Protein AF-A0AAN1JLM3-F1 (afdb_monomer_lite)

Sequence (174 aa):
MLTPEQVAATRKANLDILFGLGNQVVESVEKLAELNMQVTRSTLADSFDLAQKALSVKEPRDWLALKDSLAAPTAEKVQSYNRQLFDIMLSTQTEFAKVAQTQCEAYVRQMQSVVEDVAKNVPAGSEAAVAALDSAIKAAQTLVETVQRTGQLSSTGRRLTPPLDRLTASRCAG

Structure (mmCIF, N/CA/C/O backbone):
data_AF-A0AAN1JLM3-F1
#
_entry.id   AF-A0AAN1JLM3-F1
#
loop_
_atom_site.group_PDB
_atom_site.id
_atom_site.type_symbol
_atom_site.label_atom_id
_atom_site.label_alt_id
_atom_site.label_comp_id
_atom_site.label_asym_id
_atom_site.label_entity_id
_atom_site.label_seq_id
_atom_site.pdbx_PDB_ins_code
_atom_site.Cartn_x
_atom_site.Cartn_y
_atom_site.Cartn_z
_atom_site.occupancy
_atom_site.B_iso_or_equiv
_atom_site.auth_seq_id
_atom_site.auth_comp_id
_atom_site.auth_asym_id
_atom_site.auth_atom_id
_atom_site.pdbx_PDB_model_num
ATOM 1 N N . MET A 1 1 ? 26.233 2.849 -30.329 1.00 51.59 1 MET A N 1
ATOM 2 C CA . MET A 1 1 ? 26.315 4.109 -29.552 1.00 51.59 1 MET A CA 1
ATOM 3 C C . MET A 1 1 ? 24.901 4.519 -29.178 1.00 51.59 1 MET A C 1
ATOM 5 O O . MET A 1 1 ? 24.033 4.377 -30.027 1.00 51.59 1 MET A O 1
ATOM 9 N N . LEU A 1 2 ? 24.663 4.976 -27.942 1.00 65.75 2 LEU A N 1
ATOM 10 C CA . LEU A 1 2 ? 23.346 5.489 -27.543 1.00 65.75 2 LEU A CA 1
ATOM 11 C C . LEU A 1 2 ? 23.050 6.774 -28.321 1.00 65.75 2 LEU A C 1
ATOM 13 O O . LEU A 1 2 ? 23.872 7.692 -28.317 1.00 65.75 2 LEU A O 1
ATOM 17 N N . THR A 1 3 ? 21.905 6.838 -28.995 1.00 80.75 3 THR A N 1
ATOM 18 C CA . THR A 1 3 ? 21.513 8.050 -29.724 1.00 80.75 3 THR A CA 1
ATOM 19 C C . THR A 1 3 ? 21.072 9.142 -28.738 1.00 80.75 3 THR A C 1
ATOM 21 O O . THR A 1 3 ? 20.605 8.832 -27.636 1.00 80.75 3 THR A O 1
ATOM 24 N N . PRO A 1 4 ? 21.176 10.434 -29.099 1.00 80.69 4 PRO A N 1
ATOM 25 C CA . PRO A 1 4 ? 20.631 11.524 -28.285 1.00 80.69 4 PRO A CA 1
ATOM 26 C C . PRO A 1 4 ? 19.148 11.323 -27.922 1.00 80.69 4 PRO A C 1
ATOM 28 O O . PRO A 1 4 ? 18.733 11.641 -26.808 1.00 80.69 4 PRO A O 1
ATOM 31 N N . GLU A 1 5 ? 18.370 10.723 -28.828 1.00 79.50 5 GLU A N 1
ATOM 32 C CA . GLU A 1 5 ? 16.966 10.356 -28.608 1.00 79.50 5 GLU A CA 1
ATOM 33 C C . GLU A 1 5 ? 16.800 9.288 -27.519 1.00 79.50 5 GLU A C 1
ATOM 35 O O . GLU A 1 5 ? 15.944 9.436 -26.649 1.00 79.50 5 GLU A O 1
ATOM 40 N N . GLN A 1 6 ? 17.654 8.257 -27.491 1.00 75.31 6 GLN A N 1
ATOM 41 C CA . GLN A 1 6 ? 17.643 7.245 -26.427 1.00 75.31 6 GLN A CA 1
ATOM 42 C C . GLN A 1 6 ? 17.987 7.852 -25.060 1.00 75.31 6 GLN A C 1
ATOM 44 O O . GLN A 1 6 ? 17.363 7.507 -24.059 1.00 75.31 6 GLN A O 1
ATOM 49 N N . VAL A 1 7 ? 18.928 8.801 -24.998 1.00 80.38 7 VAL A N 1
ATOM 50 C CA . VAL A 1 7 ? 19.266 9.503 -23.745 1.00 80.38 7 VAL A CA 1
ATOM 51 C C . VAL A 1 7 ? 18.090 10.350 -23.249 1.00 80.38 7 VAL A C 1
ATOM 53 O O . VAL A 1 7 ? 17.789 10.345 -22.052 1.00 80.38 7 VAL A O 1
ATOM 56 N N . ALA A 1 8 ? 17.409 11.064 -24.147 1.00 84.44 8 ALA A N 1
ATOM 57 C CA . ALA A 1 8 ? 16.227 11.850 -23.803 1.00 84.44 8 ALA A CA 1
ATOM 58 C C . ALA A 1 8 ? 15.061 10.959 -23.335 1.00 84.44 8 ALA A C 1
ATOM 60 O O . ALA A 1 8 ? 14.432 11.259 -22.317 1.00 84.44 8 ALA A O 1
ATOM 61 N N . ALA A 1 9 ? 14.824 9.834 -24.017 1.00 80.69 9 ALA A N 1
ATOM 62 C CA . ALA A 1 9 ? 13.802 8.856 -23.652 1.00 80.69 9 ALA A CA 1
ATOM 63 C C . ALA A 1 9 ? 14.053 8.246 -22.263 1.00 80.69 9 ALA A C 1
ATOM 65 O O . ALA A 1 9 ? 13.138 8.204 -21.444 1.00 80.69 9 ALA A O 1
ATOM 66 N N . THR A 1 10 ? 15.296 7.867 -21.945 1.00 81.00 10 THR A N 1
ATOM 67 C CA . THR A 1 10 ? 15.663 7.344 -20.617 1.00 81.00 10 THR A CA 1
ATOM 68 C C . THR A 1 10 ? 15.446 8.374 -19.512 1.00 81.00 10 THR A C 1
ATOM 70 O O . THR A 1 10 ? 14.925 8.047 -18.447 1.00 81.00 10 THR A O 1
ATOM 73 N N . ARG A 1 11 ? 15.807 9.644 -19.747 1.00 83.69 11 ARG A N 1
ATOM 74 C CA . ARG A 1 11 ? 15.571 10.717 -18.766 1.00 83.69 11 ARG A CA 1
ATOM 75 C C . ARG A 1 11 ? 14.083 10.920 -18.501 1.00 83.69 11 ARG A C 1
ATOM 77 O O . ARG A 1 11 ? 13.698 11.056 -17.344 1.00 83.69 11 ARG A O 1
ATOM 84 N N . LYS A 1 12 ? 13.261 10.908 -19.554 1.00 87.81 12 LYS A N 1
ATOM 85 C CA . LYS A 1 12 ? 11.805 10.998 -19.426 1.00 87.81 12 LYS A CA 1
ATOM 86 C C . LYS A 1 12 ? 11.236 9.810 -18.648 1.00 87.81 12 LYS A C 1
ATOM 88 O O . LYS A 1 12 ? 10.531 10.030 -17.673 1.00 87.81 12 LYS A O 1
ATOM 93 N N . ALA A 1 13 ? 11.610 8.584 -19.011 1.00 84.69 13 ALA A N 1
ATOM 94 C CA . ALA A 1 13 ? 11.162 7.378 -18.317 1.00 84.69 13 ALA A CA 1
ATOM 95 C C . ALA A 1 13 ? 11.512 7.407 -16.819 1.00 84.69 13 ALA A C 1
ATOM 97 O O . ALA A 1 13 ? 10.682 7.071 -15.980 1.00 84.69 13 ALA A O 1
ATOM 98 N N . ASN A 1 14 ? 12.708 7.885 -16.463 1.00 84.25 14 ASN A N 1
ATOM 99 C CA . ASN A 1 14 ? 13.102 8.036 -15.062 1.00 84.25 14 ASN A CA 1
ATOM 100 C C . ASN A 1 14 ? 12.247 9.072 -14.314 1.00 84.25 14 ASN A C 1
ATOM 102 O O . ASN A 1 14 ? 11.924 8.854 -13.150 1.00 84.25 14 ASN A O 1
ATOM 106 N N . LEU A 1 15 ? 11.862 10.180 -14.959 1.00 90.38 15 LEU A N 1
ATOM 107 C CA . LEU A 1 15 ? 10.950 11.162 -14.362 1.00 90.38 15 LEU A CA 1
ATOM 108 C C . LEU A 1 15 ? 9.545 10.585 -14.178 1.00 90.38 15 LEU A C 1
ATOM 110 O O . LEU A 1 15 ? 8.978 10.727 -13.099 1.00 90.38 15 LEU A O 1
ATOM 114 N N . ASP A 1 16 ? 9.016 9.892 -15.186 1.00 88.50 16 ASP A N 1
ATOM 115 C CA . ASP A 1 16 ? 7.700 9.249 -15.114 1.00 88.50 16 ASP A CA 1
ATOM 116 C C . ASP A 1 16 ? 7.657 8.207 -13.980 1.00 88.50 16 ASP A C 1
ATOM 118 O O . ASP A 1 16 ? 6.683 8.140 -13.229 1.00 88.50 16 ASP A O 1
ATOM 122 N N . ILE A 1 17 ? 8.748 7.459 -13.778 1.00 89.50 17 ILE A N 1
ATOM 123 C CA . ILE A 1 17 ? 8.910 6.535 -12.646 1.00 89.50 17 ILE A CA 1
ATOM 124 C C . ILE A 1 17 ? 8.910 7.275 -11.309 1.00 89.50 17 ILE A C 1
ATOM 126 O O . ILE A 1 17 ? 8.211 6.861 -10.386 1.00 89.50 17 ILE A O 1
ATOM 130 N N . LEU A 1 18 ? 9.679 8.361 -11.186 1.00 89.44 18 LEU A N 1
ATOM 131 C CA . LEU A 1 18 ? 9.733 9.146 -9.951 1.00 89.44 18 LEU A CA 1
ATOM 132 C C . LEU A 1 18 ? 8.360 9.722 -9.593 1.00 89.44 18 LEU A C 1
ATOM 134 O O . LEU A 1 18 ? 7.953 9.638 -8.436 1.00 89.44 18 LEU A O 1
ATOM 138 N N . PHE A 1 19 ? 7.628 10.255 -10.574 1.00 90.88 19 PHE A N 1
ATOM 139 C CA . PHE A 1 19 ? 6.270 10.750 -10.360 1.00 90.88 19 PHE A CA 1
ATOM 140 C C . PHE A 1 19 ? 5.295 9.627 -10.007 1.00 90.88 19 PHE A C 1
ATOM 142 O O . PHE A 1 19 ? 4.515 9.780 -9.070 1.00 90.88 19 PHE A O 1
ATOM 149 N N . GLY A 1 20 ? 5.363 8.485 -10.696 1.00 89.81 20 GLY A N 1
ATOM 150 C CA . GLY A 1 20 ? 4.527 7.323 -10.396 1.00 89.81 20 GLY A CA 1
ATOM 151 C C . GLY A 1 20 ? 4.738 6.799 -8.973 1.00 89.81 20 GLY A C 1
ATOM 152 O O . GLY A 1 20 ? 3.777 6.628 -8.227 1.00 89.81 20 GLY A O 1
ATOM 153 N N . LEU A 1 21 ? 5.996 6.616 -8.560 1.00 90.62 21 LEU A N 1
ATOM 154 C CA . LEU A 1 21 ? 6.338 6.183 -7.202 1.00 90.62 21 LEU A CA 1
ATOM 155 C C . LEU A 1 21 ? 5.965 7.234 -6.151 1.00 90.62 21 LEU A C 1
ATOM 157 O O . LEU A 1 21 ? 5.454 6.881 -5.091 1.00 90.62 21 LEU A O 1
ATOM 161 N N . GLY A 1 22 ? 6.187 8.518 -6.441 1.00 89.94 22 GLY A N 1
ATOM 162 C CA . GLY A 1 22 ? 5.791 9.616 -5.560 1.00 89.94 22 GLY A CA 1
ATOM 163 C C . GLY A 1 22 ? 4.284 9.632 -5.308 1.00 89.94 22 GLY A C 1
ATOM 164 O O . GLY A 1 22 ? 3.858 9.666 -4.154 1.00 89.94 22 GLY A O 1
ATOM 165 N N . ASN A 1 23 ? 3.483 9.511 -6.370 1.00 92.00 23 ASN A N 1
ATOM 166 C CA . ASN A 1 23 ? 2.028 9.402 -6.263 1.00 92.00 23 ASN A CA 1
ATOM 167 C C . ASN A 1 23 ? 1.613 8.169 -5.451 1.00 92.00 23 ASN A C 1
ATOM 169 O O . ASN A 1 23 ? 0.763 8.286 -4.573 1.00 92.00 23 ASN A O 1
ATOM 173 N N . GLN A 1 24 ? 2.260 7.018 -5.664 1.00 93.00 24 GLN A N 1
ATOM 174 C CA . GLN A 1 24 ? 1.967 5.804 -4.900 1.00 93.00 24 GLN A CA 1
ATOM 175 C C . GLN A 1 24 ? 2.244 5.965 -3.399 1.00 93.00 24 GLN A C 1
ATOM 177 O O . GLN A 1 24 ? 1.504 5.439 -2.562 1.00 93.00 24 GLN A O 1
ATOM 182 N N . VAL A 1 25 ? 3.312 6.677 -3.031 1.00 92.62 25 VAL A N 1
ATOM 183 C CA . VAL A 1 25 ? 3.621 6.975 -1.626 1.00 92.62 25 VAL A CA 1
ATOM 184 C C . VAL A 1 25 ? 2.550 7.880 -1.021 1.00 92.62 25 VAL A C 1
ATOM 186 O O . VAL A 1 25 ? 2.066 7.581 0.069 1.00 92.62 25 VAL A O 1
ATOM 189 N N . VAL A 1 26 ? 2.144 8.938 -1.728 1.00 96.19 26 VAL A N 1
ATOM 190 C CA . VAL A 1 26 ? 1.070 9.837 -1.274 1.00 96.19 26 VAL A CA 1
ATOM 191 C C . VAL A 1 26 ? -0.237 9.065 -1.085 1.00 96.19 26 VAL A C 1
ATOM 193 O O . VAL A 1 26 ? -0.822 9.132 -0.007 1.00 96.19 26 VAL A O 1
ATOM 196 N N . GLU A 1 27 ? -0.636 8.240 -2.055 1.00 95.06 27 GLU A N 1
ATOM 197 C CA . GLU A 1 27 ? -1.837 7.400 -1.962 1.00 95.06 27 GLU A CA 1
ATOM 198 C C . GLU A 1 27 ? -1.771 6.426 -0.770 1.00 95.06 27 GLU A C 1
ATOM 200 O O . GLU A 1 27 ? -2.760 6.194 -0.072 1.00 95.06 27 GLU A O 1
ATOM 205 N N . SER A 1 28 ? -0.591 5.863 -0.489 1.00 93.56 28 SER A N 1
ATOM 206 C CA . SER A 1 28 ? -0.390 4.970 0.661 1.00 93.56 28 SER A CA 1
ATOM 207 C C . SER A 1 28 ? -0.565 5.709 1.994 1.00 93.56 28 SER A C 1
ATOM 209 O O . SER A 1 28 ? -1.151 5.164 2.931 1.00 93.56 28 SER A O 1
ATOM 211 N N . VAL A 1 29 ? -0.094 6.958 2.079 1.00 96.75 29 VAL A N 1
ATOM 212 C CA . VAL A 1 29 ? -0.288 7.825 3.251 1.00 96.75 29 VAL A CA 1
ATOM 213 C C . VAL A 1 29 ? -1.759 8.199 3.419 1.00 96.75 29 VAL A C 1
ATOM 215 O O . VAL A 1 29 ? -2.271 8.120 4.534 1.00 96.75 29 VAL A O 1
ATOM 218 N N . GLU A 1 30 ? -2.457 8.546 2.336 1.00 97.31 30 GLU A N 1
ATOM 219 C CA . GLU A 1 30 ? -3.895 8.841 2.363 1.00 97.31 30 GLU A CA 1
ATOM 220 C C . GLU A 1 30 ? -4.702 7.648 2.884 1.00 97.31 30 GLU A C 1
ATOM 222 O O . GLU A 1 30 ? -5.508 7.800 3.802 1.00 97.31 30 GLU A O 1
ATOM 227 N N . LYS A 1 31 ? -4.431 6.438 2.380 1.00 97.06 31 LYS A N 1
ATOM 228 C CA . LYS A 1 31 ? -5.081 5.206 2.857 1.00 97.06 31 LYS A CA 1
ATOM 229 C C . LYS A 1 31 ? -4.803 4.926 4.332 1.00 97.06 31 LYS A C 1
ATOM 231 O O . LYS A 1 31 ? -5.699 4.485 5.048 1.00 97.06 31 LYS A O 1
ATOM 236 N N . LEU A 1 32 ? -3.580 5.178 4.800 1.00 96.94 32 LEU A N 1
ATOM 237 C CA . LEU A 1 32 ? -3.226 4.996 6.207 1.00 96.94 32 LEU A CA 1
ATOM 238 C C . LEU A 1 32 ? -3.938 6.016 7.108 1.00 96.94 32 LEU A C 1
ATOM 240 O O . LEU A 1 32 ? -4.432 5.662 8.178 1.00 96.94 32 LEU A O 1
ATOM 244 N N . ALA A 1 33 ? -4.010 7.276 6.677 1.00 97.81 33 ALA A N 1
ATOM 245 C CA . ALA A 1 33 ? -4.739 8.320 7.388 1.00 97.81 33 ALA A CA 1
ATOM 246 C C . ALA A 1 33 ? -6.241 8.004 7.459 1.00 97.81 33 ALA A C 1
ATOM 248 O O . ALA A 1 33 ? -6.843 8.122 8.528 1.00 97.81 33 ALA A O 1
ATOM 249 N N . GLU A 1 34 ? -6.823 7.543 6.351 1.00 97.19 34 GLU A N 1
ATOM 250 C CA . GLU A 1 34 ? -8.213 7.097 6.280 1.00 97.19 34 GLU A CA 1
ATOM 251 C C . GLU A 1 34 ? -8.470 5.915 7.227 1.00 97.19 34 GLU A C 1
ATOM 253 O O . GLU A 1 34 ? -9.406 5.964 8.027 1.00 97.19 34 GLU A O 1
ATOM 258 N N . LEU A 1 35 ? -7.599 4.899 7.230 1.00 97.38 35 LEU A N 1
ATOM 259 C CA . LEU A 1 35 ? -7.684 3.767 8.157 1.00 97.38 35 LEU A CA 1
ATOM 260 C C . LEU A 1 35 ? -7.672 4.229 9.623 1.00 97.38 35 LEU A C 1
ATOM 262 O O . LEU A 1 35 ? -8.526 3.819 10.411 1.00 97.38 35 LEU A O 1
ATOM 266 N N . ASN A 1 36 ? -6.744 5.116 9.992 1.00 96.81 36 ASN A N 1
ATOM 267 C CA . ASN A 1 36 ? -6.669 5.660 11.349 1.00 96.81 36 ASN A CA 1
ATOM 268 C C . ASN A 1 36 ? -7.940 6.430 11.725 1.00 96.81 36 ASN A C 1
ATOM 270 O O . ASN A 1 36 ? -8.478 6.235 12.814 1.00 96.81 36 ASN A O 1
ATOM 274 N N . MET A 1 37 ? -8.467 7.254 10.816 1.00 97.75 37 MET A N 1
ATOM 275 C CA . MET A 1 37 ? -9.712 7.992 11.038 1.00 97.75 37 MET A CA 1
ATOM 276 C C . MET A 1 37 ? -10.918 7.066 11.214 1.00 97.75 37 MET A C 1
ATOM 278 O O . MET A 1 37 ? -11.760 7.324 12.079 1.00 97.75 37 MET A O 1
ATOM 282 N N . GLN A 1 38 ? -11.008 5.977 10.448 1.00 96.12 38 GLN A N 1
ATOM 283 C CA . GLN A 1 38 ? -12.065 4.976 10.612 1.00 96.12 38 GLN A CA 1
ATOM 284 C C . GLN A 1 38 ? -12.001 4.307 11.986 1.00 96.12 38 GLN A C 1
ATOM 286 O O . GLN A 1 38 ? -13.027 4.201 12.663 1.00 96.12 38 GLN A O 1
ATOM 291 N N . VAL A 1 39 ? -10.802 3.924 12.438 1.00 95.75 39 VAL A N 1
ATOM 292 C CA . VAL A 1 39 ? -10.592 3.366 13.782 1.00 95.75 39 VAL A CA 1
ATOM 293 C C . VAL A 1 39 ? -10.988 4.380 14.849 1.00 95.75 39 VAL A C 1
ATOM 295 O O . VAL A 1 39 ? -11.746 4.038 15.751 1.00 95.75 39 VAL A O 1
ATOM 298 N N . THR A 1 40 ? -10.554 5.638 14.739 1.00 96.00 40 THR A N 1
ATOM 299 C CA . THR A 1 40 ? -10.912 6.688 15.701 1.00 96.00 40 THR A CA 1
ATOM 300 C C . THR A 1 40 ? -12.422 6.898 15.783 1.00 96.00 40 THR A C 1
ATOM 302 O O . THR A 1 40 ? -12.969 6.914 16.886 1.00 96.00 40 THR A O 1
ATOM 305 N N . ARG A 1 41 ? -13.122 7.016 14.645 1.00 96.12 41 ARG A N 1
ATOM 306 C CA . ARG A 1 41 ? -14.589 7.165 14.631 1.00 96.12 41 ARG A CA 1
ATOM 307 C C . ARG A 1 41 ? -15.281 5.952 15.244 1.00 96.12 41 ARG A C 1
ATOM 309 O O . ARG A 1 41 ? -16.206 6.115 16.033 1.00 96.12 41 ARG A O 1
ATOM 316 N N . SER A 1 42 ? -14.820 4.750 14.904 1.00 94.81 42 SER A N 1
ATOM 317 C CA . SER A 1 42 ? -15.370 3.507 15.438 1.00 94.81 42 SER A CA 1
ATOM 318 C C . SER A 1 42 ? -15.171 3.401 16.954 1.00 94.81 42 SER A C 1
ATOM 320 O O . SER A 1 42 ? -16.112 3.089 17.672 1.00 94.81 42 SER A O 1
ATOM 322 N N . THR A 1 43 ? -13.982 3.729 17.462 1.00 93.00 43 THR A N 1
ATOM 323 C CA . THR A 1 43 ? -13.680 3.743 18.903 1.00 93.00 43 THR A CA 1
ATOM 324 C C . THR A 1 43 ? -14.475 4.809 19.655 1.00 93.00 43 THR A C 1
ATOM 326 O O . THR A 1 43 ? -14.892 4.584 20.792 1.00 93.00 43 THR A O 1
ATOM 329 N N . LEU A 1 44 ? -14.723 5.970 19.044 1.00 95.44 44 LEU A N 1
ATOM 330 C CA . LEU A 1 44 ? -15.580 6.995 19.639 1.00 95.44 44 LEU A CA 1
ATOM 331 C C . LEU A 1 44 ? -17.039 6.520 19.748 1.00 95.44 44 LEU A C 1
ATOM 333 O O . LEU A 1 44 ? -17.660 6.711 20.792 1.00 95.44 44 LEU A O 1
ATOM 337 N N . ALA A 1 45 ? -17.564 5.867 18.707 1.00 93.88 45 ALA A N 1
ATOM 338 C CA . ALA A 1 45 ? -18.906 5.283 18.726 1.00 93.88 45 ALA A CA 1
ATOM 339 C C . ALA A 1 45 ? -19.039 4.193 19.803 1.00 93.88 45 ALA A C 1
ATOM 341 O O . ALA A 1 45 ? -19.987 4.221 20.587 1.00 93.88 45 ALA A O 1
ATOM 342 N N . ASP A 1 46 ? -18.051 3.300 19.908 1.00 91.69 46 ASP A N 1
ATOM 343 C CA . ASP A 1 46 ? -17.985 2.295 20.975 1.00 91.69 46 ASP A CA 1
ATOM 344 C C . ASP A 1 46 ? -17.946 2.925 22.366 1.00 91.69 46 ASP A C 1
ATOM 346 O O . ASP A 1 46 ? -18.558 2.411 23.295 1.00 91.69 46 ASP A O 1
ATOM 350 N N . SER A 1 47 ? -17.219 4.033 22.529 1.00 90.75 47 SER A N 1
ATOM 351 C CA . SER A 1 47 ? -17.098 4.705 23.826 1.00 90.75 47 SER A CA 1
ATOM 352 C C . SER A 1 47 ? -18.441 5.284 24.272 1.00 90.75 47 SER A C 1
ATOM 354 O O . SER A 1 47 ? -18.777 5.220 25.454 1.00 90.75 47 SER A O 1
ATOM 356 N N . PHE A 1 48 ? -19.228 5.819 23.333 1.00 94.38 48 PHE A N 1
ATOM 357 C CA . PHE A 1 48 ? -20.585 6.290 23.604 1.00 94.38 48 PHE A CA 1
ATOM 358 C C . PHE A 1 48 ? -21.529 5.135 23.967 1.00 94.38 48 PHE A C 1
ATOM 360 O O . PHE A 1 48 ? -22.231 5.211 24.976 1.00 94.38 48 PHE A O 1
ATOM 367 N N . ASP A 1 49 ? -21.503 4.046 23.195 1.00 91.50 49 ASP A N 1
ATOM 368 C CA . ASP A 1 49 ? -22.293 2.840 23.472 1.00 91.50 49 ASP A CA 1
ATOM 369 C C . ASP A 1 49 ? -21.929 2.224 24.835 1.00 91.50 49 ASP A C 1
ATOM 371 O O . ASP A 1 49 ? -22.801 1.911 25.648 1.00 91.50 49 ASP A O 1
ATOM 375 N N . LEU A 1 50 ? -20.633 2.141 25.145 1.00 91.81 50 LEU A N 1
ATOM 376 C CA . LEU A 1 50 ? -20.139 1.670 26.433 1.00 91.81 50 LEU A CA 1
ATOM 377 C C . LEU A 1 50 ? -20.603 2.567 27.583 1.00 91.81 50 LEU A C 1
ATOM 379 O O . LEU A 1 50 ? -21.034 2.049 28.611 1.00 91.81 50 LEU A O 1
ATOM 383 N N . ALA A 1 51 ? -20.551 3.893 27.426 1.00 92.81 51 ALA A N 1
ATOM 38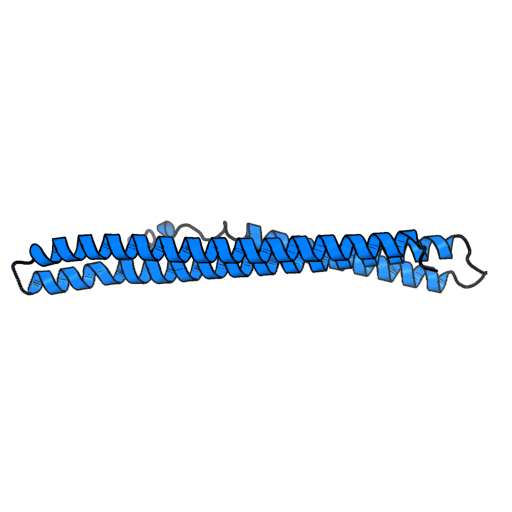4 C CA . ALA A 1 51 ? -21.044 4.822 28.440 1.00 92.81 51 ALA A CA 1
ATOM 385 C C . ALA A 1 51 ? -22.547 4.618 28.701 1.00 92.81 51 ALA A C 1
ATOM 387 O O . ALA A 1 51 ? -22.970 4.552 29.855 1.00 92.81 51 ALA A O 1
ATOM 388 N N . GLN A 1 52 ? -23.349 4.438 27.647 1.00 92.62 52 GLN A N 1
ATOM 389 C CA . GLN A 1 52 ? -24.783 4.169 27.771 1.00 92.62 52 GLN A CA 1
ATOM 390 C C . GLN A 1 52 ? -25.065 2.832 28.475 1.00 92.62 52 GLN A C 1
ATOM 392 O O . GLN A 1 52 ? -25.920 2.757 29.366 1.00 92.62 52 GLN A O 1
ATOM 397 N N . LYS A 1 53 ? -24.327 1.778 28.115 1.00 90.12 53 LYS A N 1
ATOM 398 C CA . LYS A 1 53 ? -24.434 0.460 28.753 1.00 90.12 53 LYS A CA 1
ATOM 399 C C . LYS A 1 53 ? -24.011 0.508 30.217 1.00 90.12 53 LYS A C 1
ATOM 401 O O . LYS A 1 53 ? -24.718 -0.034 31.060 1.00 90.12 53 LYS A O 1
ATOM 406 N N . ALA A 1 54 ? -22.923 1.208 30.535 1.00 89.62 54 ALA A N 1
ATOM 407 C CA . ALA A 1 54 ? -22.437 1.377 31.901 1.00 89.62 54 ALA A CA 1
ATOM 408 C C . ALA A 1 54 ? -23.459 2.094 32.798 1.00 89.62 54 ALA A C 1
ATOM 410 O O . ALA A 1 54 ? -23.671 1.669 33.930 1.00 89.62 54 ALA A O 1
ATOM 411 N N . LEU A 1 55 ? -24.153 3.119 32.287 1.00 91.56 55 LEU A N 1
ATOM 412 C CA . LEU A 1 55 ? -25.237 3.802 33.013 1.00 91.56 55 LEU A CA 1
ATOM 413 C C . LEU A 1 55 ? -26.465 2.910 33.265 1.00 91.56 55 LEU A C 1
ATOM 415 O O . LEU A 1 55 ? -27.287 3.225 34.122 1.00 91.56 55 LEU A O 1
ATOM 419 N N . SER A 1 56 ? -26.599 1.809 32.524 1.00 87.81 56 SER A N 1
ATOM 420 C CA . SER A 1 56 ? -27.727 0.877 32.622 1.00 87.81 56 SER A CA 1
ATOM 421 C C . SER A 1 56 ? -27.437 -0.341 33.512 1.00 87.81 56 SER A C 1
ATOM 423 O O . SER A 1 56 ? -28.345 -1.138 33.757 1.00 87.81 56 SER A O 1
ATOM 425 N N . VAL A 1 57 ? -26.199 -0.492 34.001 1.00 91.00 57 VAL A N 1
ATOM 426 C CA . VAL A 1 57 ? -25.777 -1.581 34.897 1.00 91.00 57 VAL A CA 1
ATOM 427 C C . VAL A 1 57 ? -26.431 -1.404 36.264 1.00 91.00 57 VAL A C 1
ATOM 429 O O . VAL A 1 57 ? -26.262 -0.375 36.915 1.00 91.00 57 VAL A O 1
ATOM 432 N N . LYS A 1 58 ? -27.175 -2.420 36.710 1.00 89.38 58 LYS A N 1
ATOM 433 C CA . LYS A 1 58 ? -27.878 -2.402 38.003 1.00 89.38 58 LYS A CA 1
ATOM 434 C C . LYS A 1 58 ? -27.246 -3.344 39.013 1.00 89.38 58 LYS A C 1
ATOM 436 O O . LYS A 1 58 ? -27.309 -3.078 40.211 1.00 89.38 58 LYS A O 1
ATOM 441 N N . GLU A 1 59 ? -26.624 -4.421 38.540 1.00 91.44 59 GLU A N 1
ATOM 442 C CA . GLU A 1 59 ? -26.035 -5.439 39.397 1.00 91.44 59 GLU A CA 1
ATOM 443 C C . GLU A 1 59 ? -24.560 -5.722 39.064 1.00 91.44 59 GLU A C 1
ATOM 445 O O . GLU A 1 59 ? -24.148 -5.613 37.908 1.00 91.44 59 GLU A O 1
ATOM 450 N N . PRO A 1 60 ? -23.747 -6.175 40.042 1.00 84.12 60 PRO A N 1
ATOM 451 C CA . PRO A 1 60 ? -22.336 -6.508 39.814 1.00 84.12 60 PRO A CA 1
ATOM 452 C C . PRO A 1 60 ? -22.098 -7.550 38.708 1.00 84.12 60 PRO A C 1
ATOM 454 O O . PRO A 1 60 ? -21.070 -7.510 38.034 1.00 84.12 60 PRO A O 1
ATOM 457 N N . ARG A 1 61 ? -23.047 -8.473 38.496 1.00 87.44 61 ARG A N 1
ATOM 458 C CA . ARG A 1 61 ? -22.985 -9.484 37.425 1.00 87.44 61 ARG A CA 1
ATOM 459 C C . ARG A 1 61 ? -23.093 -8.876 36.024 1.00 87.44 61 ARG A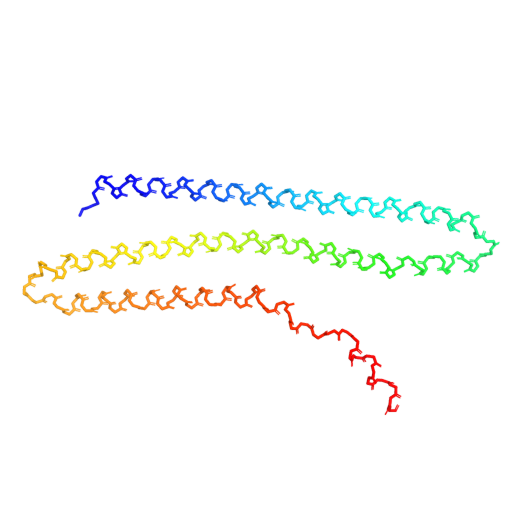 C 1
ATOM 461 O O . ARG A 1 61 ? -22.438 -9.362 35.105 1.00 87.44 61 ARG A O 1
ATOM 468 N N . ASP A 1 62 ? -23.838 -7.782 35.877 1.00 88.19 62 ASP A N 1
ATOM 469 C CA . ASP A 1 62 ? -24.021 -7.105 34.590 1.00 88.19 62 ASP A CA 1
ATOM 470 C C . ASP A 1 62 ? -22.720 -6.413 34.149 1.00 88.19 62 ASP A C 1
ATOM 472 O O . ASP A 1 62 ? -22.458 -6.272 32.958 1.00 88.19 62 ASP A O 1
ATOM 476 N N . TRP A 1 63 ? -21.856 -6.042 35.103 1.00 87.44 63 TRP A N 1
ATOM 477 C CA . TRP A 1 63 ? -20.534 -5.479 34.818 1.00 87.44 63 TRP A CA 1
ATOM 478 C C . TRP A 1 63 ? -19.570 -6.500 34.198 1.00 87.44 63 TRP A C 1
ATOM 480 O O . TRP A 1 63 ? -18.783 -6.154 33.316 1.00 87.44 63 TRP A O 1
ATOM 490 N N . LEU A 1 64 ? -19.627 -7.762 34.640 1.00 88.19 64 LEU A N 1
ATOM 491 C CA . LEU A 1 64 ? -18.844 -8.848 34.038 1.00 88.19 64 LEU A CA 1
ATOM 492 C C . LEU A 1 64 ? -19.334 -9.141 32.618 1.00 88.19 64 LEU A C 1
ATOM 494 O O . LEU A 1 64 ? -18.529 -9.150 31.693 1.00 88.19 64 LEU A O 1
ATO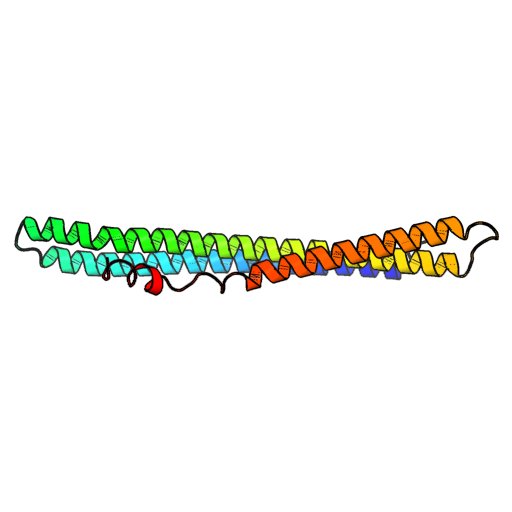M 498 N N . ALA A 1 65 ? -20.653 -9.252 32.433 1.00 88.19 65 ALA A N 1
ATOM 499 C CA . ALA A 1 65 ? -21.252 -9.430 31.111 1.00 88.19 65 ALA A CA 1
ATOM 500 C C . ALA A 1 65 ? -20.903 -8.275 30.153 1.00 88.19 65 ALA A C 1
ATOM 502 O O . ALA A 1 65 ? -20.617 -8.504 28.977 1.00 88.19 65 ALA A O 1
ATOM 503 N N . LEU A 1 66 ? -20.865 -7.036 30.657 1.00 89.69 66 LEU A N 1
ATOM 504 C CA . LEU A 1 66 ? -20.438 -5.874 29.883 1.00 89.69 66 LEU A CA 1
ATOM 505 C C . LEU A 1 66 ? -18.979 -6.000 29.430 1.00 89.69 66 LEU A C 1
ATOM 507 O O . LEU A 1 66 ? -18.703 -5.787 28.253 1.00 89.69 66 LEU A O 1
ATOM 511 N N . LYS A 1 67 ? -18.054 -6.391 30.315 1.00 85.38 67 LYS A N 1
ATOM 512 C CA . LYS A 1 67 ? -16.644 -6.615 29.947 1.00 85.38 67 LYS A CA 1
ATOM 513 C C . LYS A 1 67 ? -16.485 -7.703 28.891 1.00 85.38 67 LYS A C 1
ATOM 515 O O . LYS A 1 67 ? -15.779 -7.487 27.906 1.00 85.38 67 LYS A O 1
ATOM 520 N N . ASP A 1 68 ? -17.162 -8.831 29.071 1.00 88.75 68 ASP A N 1
ATOM 521 C CA . ASP A 1 68 ? -17.081 -9.956 28.139 1.00 88.75 68 ASP A CA 1
ATOM 522 C C . ASP A 1 68 ? -17.613 -9.567 26.752 1.00 88.75 68 ASP A C 1
ATOM 524 O O . ASP A 1 68 ? -17.028 -9.936 25.731 1.00 88.75 68 ASP A O 1
ATOM 528 N N . SER A 1 69 ? -18.655 -8.726 26.701 1.00 86.56 69 SER A N 1
ATOM 529 C CA . SER A 1 69 ? -19.230 -8.222 25.446 1.00 86.56 69 SER A CA 1
ATOM 530 C C . SER A 1 69 ? -18.273 -7.353 24.616 1.00 86.56 69 SER A C 1
ATOM 532 O O . SER A 1 69 ? -18.482 -7.202 23.415 1.00 86.56 69 SER A O 1
ATOM 534 N N . LEU A 1 70 ? -17.212 -6.806 25.222 1.00 88.31 70 LEU A N 1
ATOM 535 C CA . LEU A 1 70 ? -16.235 -5.941 24.546 1.00 88.31 70 LEU A CA 1
ATOM 536 C C . LEU A 1 70 ? -15.035 -6.713 23.987 1.00 88.31 70 LEU A C 1
ATOM 538 O O . LEU A 1 70 ? -14.352 -6.216 23.088 1.00 88.31 70 LEU A O 1
ATOM 542 N N . ALA A 1 71 ? -14.759 -7.915 24.501 1.00 87.69 71 ALA A N 1
ATOM 543 C CA . ALA A 1 71 ? -13.541 -8.651 24.176 1.00 87.69 71 ALA A CA 1
ATOM 544 C C . ALA A 1 71 ? -13.493 -9.087 22.701 1.00 87.69 71 ALA A C 1
ATOM 546 O O . ALA A 1 71 ? -12.516 -8.799 22.006 1.00 87.69 71 ALA A O 1
ATOM 547 N N . ALA A 1 72 ? -14.556 -9.731 22.205 1.00 89.38 72 ALA A N 1
ATOM 548 C CA . ALA A 1 72 ? -14.618 -10.193 20.816 1.00 89.38 72 ALA A CA 1
ATOM 549 C C . ALA A 1 72 ? -14.596 -9.032 19.795 1.00 89.38 72 ALA A C 1
ATOM 551 O O . ALA A 1 72 ? -13.725 -9.051 18.922 1.00 89.38 72 ALA A O 1
ATOM 552 N N . PRO A 1 73 ? -15.420 -7.969 19.932 1.00 89.50 73 PRO A N 1
ATOM 553 C CA . PRO A 1 73 ? -15.362 -6.817 19.026 1.00 89.50 73 PRO A CA 1
ATOM 554 C C . PRO A 1 73 ? -13.990 -6.131 18.996 1.00 89.50 73 PRO A C 1
ATOM 556 O O . PRO A 1 73 ? -13.523 -5.712 17.938 1.00 89.50 73 PRO A O 1
ATOM 559 N N . THR A 1 74 ? -13.310 -6.038 20.144 1.00 89.75 74 THR A N 1
ATOM 560 C CA . THR A 1 74 ? -11.962 -5.451 20.212 1.00 89.75 74 THR A CA 1
ATOM 561 C C . THR A 1 74 ? -10.952 -6.293 19.432 1.00 89.75 74 THR A C 1
ATOM 563 O O . THR A 1 74 ? -10.160 -5.750 18.657 1.00 89.75 74 THR A O 1
ATOM 566 N N . ALA A 1 75 ? -10.993 -7.619 19.590 1.00 92.75 75 ALA A N 1
ATOM 567 C CA . ALA A 1 75 ? -10.119 -8.532 18.858 1.00 92.75 75 ALA A CA 1
ATOM 568 C C . ALA A 1 75 ? -10.348 -8.452 17.337 1.00 92.75 75 ALA A C 1
ATOM 570 O O . ALA A 1 75 ? -9.383 -8.356 16.573 1.00 92.75 75 ALA A O 1
ATOM 571 N N . GLU A 1 76 ? -11.608 -8.408 16.897 1.00 92.44 76 GLU A N 1
ATOM 572 C CA . GLU A 1 76 ? -11.972 -8.246 15.484 1.00 92.44 76 GLU A CA 1
ATOM 573 C C . GLU A 1 76 ? -11.457 -6.924 14.901 1.00 92.44 76 GLU A C 1
ATOM 575 O O . GLU A 1 76 ? -10.922 -6.901 13.789 1.00 92.44 76 GLU A O 1
ATOM 580 N N . LYS A 1 77 ? -11.543 -5.820 15.655 1.00 92.94 77 LYS A N 1
ATOM 581 C CA . LYS A 1 77 ? -11.019 -4.514 15.223 1.00 92.94 77 LYS A CA 1
ATOM 582 C C . LYS A 1 77 ? -9.507 -4.520 15.053 1.00 92.94 77 LYS A C 1
ATOM 584 O O . LYS A 1 77 ? -9.018 -4.028 14.037 1.00 92.94 77 LYS A O 1
ATOM 589 N N . VAL A 1 78 ? -8.768 -5.110 15.994 1.00 94.81 78 VAL A N 1
ATOM 590 C CA . VAL A 1 78 ? -7.305 -5.247 15.890 1.00 94.81 78 VAL A CA 1
ATOM 591 C C . VAL A 1 78 ? -6.927 -6.100 14.681 1.00 94.81 78 VAL A C 1
ATOM 593 O O . VAL A 1 78 ? -6.048 -5.726 13.903 1.00 94.81 78 VAL A O 1
ATOM 596 N N . GLN A 1 79 ? -7.612 -7.226 14.476 1.00 96.00 79 GLN A N 1
ATOM 597 C CA . GLN A 1 79 ? -7.377 -8.085 13.319 1.00 96.00 79 GLN A CA 1
ATOM 598 C C . GLN A 1 79 ? -7.676 -7.357 12.001 1.00 96.00 79 GLN A C 1
ATOM 600 O O . GLN A 1 79 ? -6.887 -7.441 11.057 1.00 96.00 79 GLN A O 1
ATOM 605 N N . SER A 1 80 ? -8.793 -6.629 11.940 1.00 95.06 80 SER A N 1
ATOM 606 C CA . SER A 1 80 ? -9.194 -5.843 10.773 1.00 95.06 80 SER A CA 1
ATOM 607 C C . SER A 1 80 ? -8.181 -4.744 10.458 1.00 95.06 80 SER A C 1
ATOM 609 O O . SER A 1 80 ? -7.743 -4.639 9.313 1.00 95.06 80 SER A O 1
ATOM 611 N N . TYR A 1 81 ? -7.743 -3.986 11.469 1.00 94.62 81 TYR A N 1
ATOM 612 C CA . TYR A 1 81 ? -6.712 -2.959 11.322 1.00 94.62 81 TYR A CA 1
ATOM 613 C C . TYR A 1 81 ? -5.415 -3.546 10.765 1.00 94.62 81 TYR A C 1
ATOM 615 O O . TYR A 1 81 ? -4.903 -3.056 9.763 1.00 94.62 81 TYR A O 1
ATOM 623 N N . ASN A 1 82 ? -4.925 -4.646 11.349 1.00 94.94 82 ASN A N 1
ATOM 624 C CA . ASN A 1 82 ? -3.711 -5.309 10.880 1.00 94.94 82 ASN A CA 1
ATOM 625 C C . ASN A 1 82 ? -3.847 -5.777 9.430 1.00 94.94 82 ASN A C 1
ATOM 627 O O . ASN A 1 82 ? -2.948 -5.540 8.629 1.00 94.94 82 ASN A O 1
ATOM 631 N N . ARG A 1 83 ? -4.972 -6.404 9.064 1.00 95.75 83 ARG A N 1
ATOM 632 C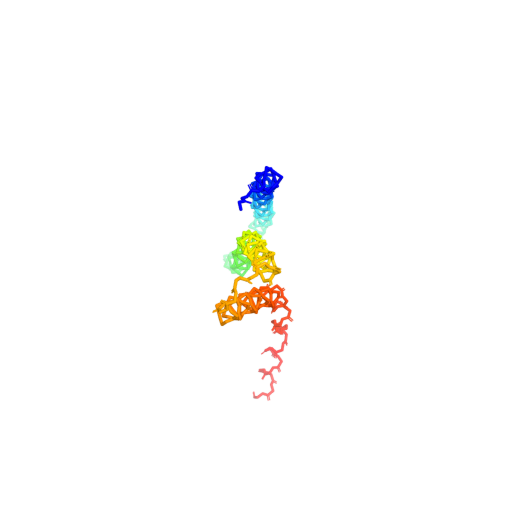 CA . ARG A 1 83 ? -5.196 -6.853 7.684 1.00 95.75 83 ARG A CA 1
ATOM 633 C C . ARG A 1 83 ? -5.191 -5.683 6.704 1.00 95.75 83 ARG A C 1
ATOM 635 O O . ARG A 1 83 ? -4.519 -5.760 5.685 1.00 95.75 83 ARG A O 1
ATOM 642 N N . GLN A 1 84 ? -5.902 -4.604 7.020 1.00 95.31 84 GLN A N 1
ATOM 643 C CA . GLN A 1 84 ? -5.959 -3.423 6.157 1.00 95.31 84 GLN A CA 1
ATOM 644 C C . GLN A 1 84 ? -4.599 -2.724 6.054 1.00 95.31 84 GLN A C 1
ATOM 646 O O . GLN A 1 84 ? -4.201 -2.312 4.968 1.00 95.31 84 GLN A O 1
ATOM 651 N N . LEU A 1 85 ? -3.844 -2.661 7.150 1.00 95.00 85 LEU A N 1
ATOM 652 C CA . LEU A 1 85 ? -2.481 -2.139 7.157 1.00 95.00 85 LEU A CA 1
ATOM 653 C C . LEU A 1 85 ? -1.545 -2.973 6.267 1.00 95.00 85 LEU A C 1
ATOM 655 O O . LEU A 1 85 ? -0.796 -2.414 5.464 1.00 95.00 85 LEU A O 1
ATOM 659 N N . PHE A 1 86 ? -1.618 -4.306 6.360 1.00 94.81 86 PHE A N 1
ATOM 660 C CA . PHE A 1 86 ? -0.875 -5.199 5.468 1.00 94.81 86 PHE A CA 1
ATOM 661 C C . PHE A 1 86 ? -1.286 -5.020 4.006 1.00 94.81 86 PHE A C 1
ATOM 663 O O . PHE A 1 86 ? -0.426 -5.046 3.130 1.00 94.81 86 PHE A O 1
ATOM 670 N N . ASP A 1 87 ? -2.566 -4.790 3.726 1.00 90.69 87 ASP A N 1
ATOM 671 C CA . ASP A 1 87 ? -3.051 -4.569 2.363 1.00 90.69 87 ASP A CA 1
ATOM 672 C C . ASP A 1 87 ? -2.503 -3.277 1.759 1.00 90.69 87 ASP A C 1
ATOM 674 O O . ASP A 1 87 ? -2.082 -3.282 0.600 1.00 90.69 87 ASP A O 1
ATOM 678 N N . ILE A 1 88 ? -2.425 -2.204 2.552 1.00 91.75 88 ILE A N 1
ATOM 679 C CA . ILE A 1 88 ? -1.769 -0.957 2.146 1.00 91.75 88 ILE A CA 1
ATOM 680 C C . ILE A 1 88 ? -0.304 -1.247 1.803 1.00 91.75 88 ILE A C 1
ATOM 682 O O . ILE A 1 88 ? 0.109 -0.989 0.673 1.00 91.75 88 ILE A O 1
ATOM 686 N N . MET A 1 89 ? 0.446 -1.875 2.714 1.00 90.25 89 MET A N 1
ATOM 687 C CA . MET A 1 89 ? 1.864 -2.198 2.509 1.00 90.25 89 MET A CA 1
ATOM 688 C C . MET A 1 89 ? 2.104 -3.066 1.265 1.00 90.25 89 MET A C 1
ATOM 690 O O . MET A 1 89 ? 3.001 -2.782 0.468 1.00 90.25 89 MET A O 1
ATOM 694 N N . LEU A 1 90 ? 1.303 -4.118 1.077 1.00 89.50 90 LEU A N 1
ATOM 695 C CA . LEU A 1 90 ? 1.410 -5.014 -0.073 1.00 89.50 90 LEU A CA 1
ATOM 696 C C . LEU A 1 90 ? 1.065 -4.296 -1.379 1.00 89.50 90 LEU A C 1
ATOM 698 O O . LEU A 1 90 ? 1.715 -4.543 -2.395 1.00 89.50 90 LEU A O 1
ATOM 702 N N . SER A 1 91 ? 0.081 -3.392 -1.366 1.00 85.44 91 SER A N 1
ATOM 703 C CA . SER A 1 91 ? -0.251 -2.585 -2.543 1.00 85.44 91 SER A CA 1
ATOM 704 C C . SER A 1 91 ? 0.905 -1.658 -2.929 1.00 85.44 91 SER A C 1
ATOM 706 O O . SER A 1 91 ? 1.278 -1.607 -4.099 1.00 85.44 91 SER A O 1
ATOM 708 N N . THR A 1 92 ? 1.560 -1.019 -1.953 1.00 86.44 92 THR A N 1
ATOM 709 C CA . THR A 1 92 ? 2.774 -0.225 -2.177 1.00 86.44 92 THR A CA 1
ATOM 710 C C . THR A 1 92 ? 3.887 -1.095 -2.755 1.00 86.44 92 THR A C 1
ATOM 712 O O . THR A 1 92 ? 4.409 -0.780 -3.818 1.00 86.44 92 THR A O 1
ATOM 715 N N . GLN A 1 93 ? 4.207 -2.232 -2.130 1.00 84.69 93 GLN A N 1
ATOM 716 C CA . GLN A 1 93 ? 5.254 -3.135 -2.620 1.00 84.69 93 GLN A CA 1
ATOM 717 C C . GLN A 1 93 ? 4.985 -3.617 -4.054 1.00 84.69 93 GLN A C 1
ATOM 719 O O . GLN A 1 93 ? 5.908 -3.688 -4.866 1.00 84.69 93 GLN A O 1
ATOM 724 N N . THR A 1 94 ? 3.727 -3.922 -4.374 1.00 86.75 94 THR A N 1
ATOM 725 C CA . THR A 1 94 ? 3.324 -4.395 -5.704 1.00 86.75 94 THR A CA 1
ATOM 726 C C . THR A 1 94 ? 3.582 -3.342 -6.779 1.00 86.75 94 THR A C 1
ATOM 728 O O . THR A 1 94 ? 4.109 -3.678 -7.836 1.00 86.75 94 THR A O 1
ATOM 731 N N . GLU A 1 95 ? 3.274 -2.070 -6.524 1.00 84.94 95 GLU A N 1
ATOM 732 C CA . GLU A 1 95 ? 3.547 -1.001 -7.494 1.00 84.94 95 GLU A CA 1
ATOM 733 C C . GLU A 1 95 ? 5.050 -0.763 -7.694 1.00 84.94 95 GLU A C 1
ATOM 735 O O . GLU A 1 95 ? 5.510 -0.608 -8.825 1.00 84.94 95 GLU A O 1
ATOM 740 N N . PHE A 1 96 ? 5.852 -0.848 -6.630 1.00 84.31 96 PHE A N 1
ATOM 741 C CA . PHE A 1 96 ? 7.313 -0.795 -6.759 1.00 84.31 96 PHE A CA 1
ATOM 742 C C . PHE A 1 96 ? 7.857 -1.979 -7.577 1.00 84.31 96 PHE A C 1
ATOM 744 O O . PHE A 1 96 ? 8.729 -1.801 -8.430 1.00 84.31 96 PHE A O 1
ATOM 751 N N . ALA A 1 97 ? 7.322 -3.184 -7.365 1.00 86.75 97 ALA A N 1
ATOM 752 C CA . ALA A 1 97 ? 7.701 -4.364 -8.138 1.00 86.75 97 ALA A CA 1
ATOM 753 C C . ALA A 1 97 ? 7.322 -4.230 -9.624 1.00 86.75 97 ALA A C 1
ATOM 755 O O . ALA A 1 97 ? 8.119 -4.588 -10.491 1.00 86.75 97 ALA A O 1
ATOM 756 N N . LYS A 1 98 ? 6.154 -3.653 -9.935 1.00 84.69 98 LYS A N 1
ATOM 757 C CA . LYS A 1 98 ? 5.744 -3.356 -11.318 1.00 84.69 98 LYS A CA 1
ATOM 758 C C . LYS A 1 98 ? 6.695 -2.380 -12.004 1.00 84.69 98 LYS A C 1
ATOM 760 O O . LYS A 1 98 ? 7.040 -2.590 -13.162 1.00 84.69 98 LYS A O 1
ATOM 765 N N . VAL A 1 99 ? 7.159 -1.344 -11.305 1.00 86.06 99 VAL A N 1
ATOM 766 C CA . VAL A 1 99 ? 8.170 -0.421 -11.847 1.00 86.06 99 VAL A CA 1
ATOM 767 C C . VAL A 1 99 ? 9.465 -1.165 -12.184 1.00 86.06 99 VAL A C 1
ATOM 769 O O . VAL A 1 99 ? 9.998 -0.999 -13.281 1.00 86.06 99 VAL A O 1
ATOM 772 N N . ALA A 1 100 ? 9.949 -2.028 -11.286 1.00 83.81 100 ALA A N 1
ATOM 773 C CA . ALA A 1 100 ? 11.144 -2.835 -11.541 1.00 83.81 100 ALA A CA 1
ATOM 774 C C . ALA A 1 100 ? 10.965 -3.770 -12.750 1.00 83.81 100 ALA A C 1
ATOM 776 O O . ALA A 1 100 ? 11.869 -3.900 -13.578 1.00 83.81 100 ALA A O 1
ATOM 777 N N . GLN A 1 101 ? 9.783 -4.373 -12.884 1.00 82.81 101 GLN A N 1
ATOM 778 C CA . GLN A 1 101 ? 9.438 -5.214 -14.023 1.00 82.81 101 GLN A CA 1
ATOM 779 C C . GLN A 1 101 ? 9.438 -4.435 -15.343 1.00 82.81 101 GLN A C 1
ATOM 781 O O . GLN A 1 101 ? 10.101 -4.856 -16.289 1.00 82.81 101 GLN A O 1
ATOM 786 N N . THR A 1 102 ? 8.769 -3.283 -15.394 1.00 83.69 102 THR A N 1
ATOM 787 C CA . THR A 1 102 ? 8.733 -2.420 -16.585 1.00 83.69 102 THR A CA 1
ATOM 788 C C . THR A 1 102 ? 10.141 -2.008 -17.022 1.00 83.69 102 THR A C 1
ATOM 790 O O . THR A 1 102 ? 10.450 -2.006 -18.212 1.00 83.69 102 THR A O 1
ATOM 793 N N . GLN A 1 103 ? 11.033 -1.718 -16.070 1.00 82.31 103 GLN A N 1
ATOM 794 C CA . GLN A 1 103 ? 12.425 -1.390 -16.385 1.00 82.31 103 GLN A CA 1
ATOM 795 C C . GLN A 1 103 ? 13.196 -2.595 -16.926 1.00 82.31 103 GLN A C 1
ATOM 797 O O . GLN A 1 103 ? 13.933 -2.459 -17.900 1.00 82.31 103 GLN A O 1
ATOM 802 N N . CYS A 1 104 ? 13.010 -3.780 -16.341 1.00 82.81 104 CYS A N 1
ATOM 803 C CA . CYS A 1 104 ? 13.613 -5.010 -16.851 1.00 82.81 104 CYS A CA 1
ATOM 804 C C . CYS A 1 104 ? 13.170 -5.291 -18.297 1.00 82.81 104 CYS A C 1
ATOM 806 O O . CYS A 1 104 ? 14.009 -5.550 -19.160 1.00 82.81 104 CYS A O 1
ATOM 808 N N . GLU A 1 105 ? 11.879 -5.136 -18.593 1.00 84.75 105 GLU A N 1
ATOM 809 C CA . GLU A 1 105 ? 11.335 -5.248 -19.950 1.00 84.75 105 GLU A CA 1
ATOM 810 C C . GLU A 1 105 ? 11.955 -4.249 -20.924 1.00 84.75 105 GLU A C 1
ATOM 812 O O . GLU A 1 105 ? 12.319 -4.619 -22.043 1.00 84.75 105 GLU A O 1
ATOM 817 N N . ALA A 1 106 ? 12.101 -2.990 -20.505 1.00 82.50 106 ALA A N 1
ATOM 818 C CA . ALA A 1 106 ? 12.720 -1.957 -21.323 1.00 82.50 106 ALA A CA 1
ATOM 819 C C . ALA A 1 106 ? 14.174 -2.313 -21.680 1.00 82.50 106 ALA A C 1
ATOM 821 O O . ALA A 1 106 ? 14.564 -2.191 -22.844 1.00 82.50 106 ALA A O 1
ATOM 822 N N . TYR A 1 107 ? 14.953 -2.826 -20.722 1.00 78.88 107 TYR A N 1
ATOM 823 C CA . TYR A 1 107 ? 16.323 -3.286 -20.971 1.00 78.88 107 TYR A CA 1
ATOM 824 C C . TYR A 1 107 ? 16.380 -4.483 -21.919 1.00 78.88 107 TYR A C 1
ATOM 826 O O . TYR A 1 107 ? 17.168 -4.474 -22.863 1.00 78.88 107 TYR A O 1
ATOM 834 N N . VAL A 1 108 ? 15.528 -5.491 -21.710 1.00 84.25 108 VAL A N 1
ATOM 835 C CA . VAL A 1 108 ? 15.458 -6.672 -22.584 1.00 84.25 108 VAL A CA 1
ATOM 836 C C . VAL A 1 108 ? 15.150 -6.259 -24.027 1.00 84.25 108 VAL A C 1
ATOM 838 O O . VAL A 1 108 ? 15.828 -6.710 -24.949 1.00 84.25 108 VAL A O 1
ATOM 841 N N . ARG A 1 109 ? 14.198 -5.338 -24.232 1.00 83.69 109 ARG A N 1
ATOM 842 C CA . ARG A 1 109 ? 13.879 -4.788 -25.563 1.00 83.69 109 ARG A CA 1
ATOM 843 C C . ARG A 1 109 ? 15.043 -4.009 -26.171 1.00 83.69 109 ARG A C 1
ATOM 845 O O . ARG A 1 109 ? 15.318 -4.151 -27.360 1.00 83.69 109 ARG A O 1
ATOM 852 N N . GLN A 1 110 ? 15.741 -3.200 -25.374 1.00 82.62 110 GLN A N 1
ATOM 853 C CA . GLN A 1 110 ? 16.900 -2.449 -25.853 1.00 82.62 110 GLN A CA 1
ATOM 854 C C . GLN A 1 110 ? 18.028 -3.387 -26.302 1.00 82.62 110 GLN A C 1
ATOM 856 O O . GLN A 1 110 ? 18.605 -3.178 -27.367 1.00 82.62 110 GLN A O 1
ATOM 861 N N . MET A 1 111 ? 18.321 -4.436 -25.527 1.00 81.12 111 MET A N 1
ATOM 862 C CA . MET A 1 111 ? 19.324 -5.437 -25.899 1.00 81.12 111 MET A CA 1
ATOM 863 C C . MET A 1 111 ? 18.922 -6.189 -27.165 1.00 81.12 111 MET A C 1
ATOM 865 O O . MET A 1 111 ? 19.767 -6.392 -28.032 1.00 81.12 111 MET A O 1
ATOM 869 N N . GLN A 1 112 ? 17.643 -6.536 -27.309 1.00 84.88 112 GLN A N 1
ATOM 870 C CA . GLN A 1 112 ? 17.131 -7.165 -28.522 1.00 84.88 112 GLN A CA 1
ATOM 871 C C . GLN A 1 112 ? 17.348 -6.287 -29.759 1.00 84.88 112 GLN A C 1
ATOM 873 O O . GLN A 1 112 ? 17.904 -6.765 -30.742 1.00 84.88 112 GLN A O 1
ATOM 878 N N . SER A 1 113 ? 17.022 -4.993 -29.688 1.00 83.62 113 SER A N 1
ATOM 879 C CA . SER A 1 113 ? 17.273 -4.056 -30.792 1.00 83.62 113 SER A CA 1
ATOM 880 C C . SER A 1 113 ? 18.756 -3.981 -31.164 1.00 83.62 113 SER A C 1
ATOM 882 O O . SER A 1 113 ? 19.090 -3.952 -32.343 1.00 83.62 113 SER A O 1
ATOM 884 N N . VAL A 1 114 ? 19.658 -3.976 -30.175 1.00 82.00 114 VAL A N 1
ATOM 885 C CA . VAL A 1 114 ? 21.108 -3.956 -30.427 1.00 82.00 114 VAL A CA 1
ATOM 886 C C . VAL A 1 114 ? 21.572 -5.255 -31.083 1.00 82.00 114 VAL A C 1
ATOM 888 O O . VAL A 1 114 ? 22.361 -5.212 -32.024 1.00 82.00 114 VAL A O 1
ATOM 891 N N . VAL A 1 115 ? 21.087 -6.406 -30.613 1.00 83.94 115 VAL A N 1
ATOM 892 C CA . VAL A 1 115 ? 21.423 -7.709 -31.200 1.00 83.94 115 VAL A CA 1
ATOM 893 C C . VAL A 1 115 ? 20.897 -7.810 -32.630 1.00 83.94 115 VAL A C 1
ATOM 895 O O . VAL A 1 115 ? 21.638 -8.256 -33.499 1.00 83.94 115 VAL A O 1
ATOM 898 N N . GLU A 1 116 ? 19.682 -7.333 -32.911 1.00 83.31 116 GLU A N 1
ATOM 899 C CA . GLU A 1 116 ? 19.114 -7.277 -34.264 1.00 83.31 116 GLU A CA 1
ATOM 900 C C . GLU A 1 116 ? 19.904 -6.343 -35.197 1.00 83.31 116 GLU A C 1
ATOM 902 O O . GLU A 1 116 ? 20.127 -6.679 -36.361 1.00 83.31 116 GLU A O 1
ATOM 907 N N . ASP A 1 117 ? 20.366 -5.191 -34.706 1.00 81.50 117 ASP A N 1
ATOM 908 C CA . ASP A 1 117 ? 21.183 -4.254 -35.489 1.00 81.50 117 ASP A CA 1
ATOM 909 C C . ASP A 1 117 ? 22.590 -4.796 -35.774 1.00 81.50 117 ASP A C 1
ATOM 911 O O . ASP A 1 117 ? 23.120 -4.610 -36.874 1.00 81.50 117 ASP A O 1
ATOM 915 N N . VAL A 1 118 ? 23.186 -5.513 -34.816 1.00 77.19 118 VAL A N 1
ATOM 916 C CA . VAL A 1 118 ? 24.460 -6.221 -35.010 1.00 77.19 118 VAL A CA 1
ATOM 917 C C . VAL A 1 118 ? 24.275 -7.390 -35.974 1.00 77.19 118 VAL A C 1
ATOM 919 O O . VAL A 1 118 ? 25.080 -7.532 -36.890 1.00 77.19 118 VAL A O 1
ATOM 922 N N . ALA A 1 119 ? 23.195 -8.168 -35.836 1.00 79.31 119 ALA A N 1
ATOM 923 C CA . ALA A 1 119 ? 22.852 -9.300 -36.701 1.00 79.31 119 ALA A CA 1
ATOM 924 C C . ALA A 1 119 ? 22.699 -8.908 -38.184 1.00 79.31 119 ALA A C 1
ATOM 926 O O . ALA A 1 119 ? 22.968 -9.713 -39.073 1.00 79.31 119 ALA A O 1
ATOM 927 N N . LYS A 1 120 ? 22.315 -7.658 -38.469 1.00 79.06 120 LYS A N 1
ATOM 928 C CA . LYS A 1 120 ? 22.229 -7.120 -39.837 1.00 79.06 120 LYS A CA 1
ATOM 929 C C . LYS A 1 120 ? 23.589 -6.733 -40.438 1.00 79.06 120 LYS A C 1
ATOM 931 O O . LYS A 1 120 ? 23.669 -6.549 -41.647 1.00 79.06 120 LYS A O 1
ATOM 936 N N . ASN A 1 121 ? 24.642 -6.608 -39.624 1.00 75.12 121 ASN A N 1
ATOM 937 C CA . ASN A 1 121 ? 25.959 -6.085 -40.015 1.00 75.12 121 ASN A CA 1
ATOM 938 C C . ASN A 1 121 ? 27.126 -7.018 -39.613 1.00 75.12 121 ASN A C 1
ATOM 940 O O . ASN A 1 121 ? 28.245 -6.554 -39.386 1.00 75.12 121 ASN A O 1
ATOM 944 N N . VAL A 1 122 ? 26.876 -8.325 -39.468 1.00 68.12 122 VAL A N 1
ATOM 945 C CA . VAL A 1 122 ? 27.820 -9.261 -38.830 1.00 68.12 122 VAL A CA 1
ATOM 946 C C . VAL A 1 122 ? 29.037 -9.556 -39.726 1.00 68.12 122 VAL A C 1
ATOM 948 O O . VAL A 1 122 ? 28.857 -9.993 -40.865 1.00 68.12 122 VAL A O 1
ATOM 951 N N . PRO A 1 123 ? 30.282 -9.399 -39.228 1.00 64.50 123 PRO A N 1
ATOM 952 C CA . PRO A 1 123 ? 31.466 -9.948 -39.882 1.00 64.50 123 PRO A CA 1
ATOM 953 C C . PRO A 1 123 ? 31.432 -11.481 -39.843 1.00 64.50 123 PRO A C 1
ATOM 955 O O . PRO A 1 123 ? 31.118 -12.059 -38.800 1.00 64.50 123 PRO A O 1
ATOM 958 N N . ALA A 1 124 ? 31.792 -12.133 -40.953 1.00 73.19 124 ALA A N 1
ATOM 959 C CA . ALA A 1 124 ? 31.807 -13.594 -41.064 1.00 73.19 124 ALA A CA 1
ATOM 960 C C . ALA A 1 124 ? 32.479 -14.262 -39.845 1.00 73.19 124 ALA A C 1
ATOM 962 O O . ALA A 1 124 ? 33.603 -13.901 -39.489 1.00 73.19 124 ALA A O 1
ATOM 963 N N . GLY A 1 125 ? 31.793 -15.224 -39.213 1.00 70.69 125 GLY A N 1
ATOM 964 C CA . GLY A 1 125 ? 32.300 -15.982 -38.061 1.00 70.69 125 GLY A CA 1
ATOM 965 C C . GLY A 1 125 ? 31.726 -15.596 -36.689 1.00 70.69 125 GLY A C 1
ATOM 966 O O . GLY A 1 125 ? 32.127 -16.189 -35.686 1.00 70.69 125 GLY A O 1
ATOM 967 N N . SER A 1 126 ? 30.797 -14.633 -36.604 1.00 78.19 126 SER A N 1
ATOM 968 C CA . SER A 1 126 ? 30.183 -14.213 -35.324 1.00 78.19 126 SER A CA 1
ATOM 969 C C . SER A 1 126 ? 28.782 -14.802 -35.067 1.00 78.19 126 SER A C 1
ATOM 971 O O . SER A 1 126 ? 28.110 -14.428 -34.103 1.00 78.19 126 SER A O 1
ATOM 973 N N . GLU A 1 127 ? 28.328 -15.740 -35.897 1.00 83.75 127 GLU A N 1
ATOM 974 C CA . GLU A 1 127 ? 26.975 -16.312 -35.885 1.00 83.75 127 GLU A CA 1
ATOM 975 C C . GLU A 1 127 ? 26.667 -17.035 -34.561 1.00 83.75 127 GLU A C 1
ATOM 977 O O . GLU A 1 127 ? 25.571 -16.907 -34.015 1.00 83.75 127 GLU A O 1
ATOM 982 N N . ALA A 1 128 ? 27.658 -17.728 -33.990 1.00 83.31 128 ALA A N 1
ATOM 983 C CA . ALA A 1 128 ? 27.523 -18.416 -32.704 1.00 83.31 128 ALA A CA 1
ATOM 984 C C . ALA A 1 128 ? 27.337 -17.442 -31.525 1.00 83.31 128 ALA A C 1
ATOM 986 O O . ALA A 1 128 ? 26.568 -17.719 -30.604 1.00 83.31 128 ALA A O 1
ATOM 987 N N . ALA A 1 129 ? 28.004 -16.283 -31.558 1.00 80.31 129 ALA A N 1
ATOM 988 C CA . ALA A 1 129 ? 27.883 -15.268 -30.513 1.00 80.31 129 ALA A CA 1
ATOM 989 C C . ALA A 1 129 ? 26.515 -14.564 -30.563 1.00 80.31 129 ALA A C 1
ATOM 991 O O . ALA A 1 129 ? 25.888 -14.364 -29.523 1.00 80.31 129 ALA A O 1
ATOM 992 N N . VAL A 1 130 ? 26.017 -14.251 -31.765 1.00 83.38 130 VAL A N 1
ATOM 993 C CA . VAL A 1 130 ? 24.671 -13.681 -31.965 1.00 83.38 130 VAL A CA 1
ATOM 994 C C . VAL A 1 130 ? 23.588 -14.669 -31.514 1.00 83.38 130 VAL A C 1
ATOM 996 O O . VAL A 1 130 ? 22.665 -14.278 -30.803 1.00 83.38 130 VAL A O 1
ATOM 999 N N . ALA A 1 131 ? 23.731 -15.959 -31.837 1.00 85.25 131 ALA A N 1
ATOM 1000 C CA . ALA A 1 131 ? 22.795 -16.998 -31.401 1.00 85.25 131 ALA A CA 1
ATOM 1001 C C . ALA A 1 131 ? 22.774 -17.190 -29.870 1.00 85.25 131 ALA A C 1
ATOM 1003 O O . ALA A 1 131 ? 21.709 -17.392 -29.276 1.00 85.25 131 ALA A O 1
ATOM 1004 N N . ALA A 1 132 ? 23.935 -17.098 -29.213 1.00 85.69 132 ALA A N 1
ATOM 1005 C CA . ALA A 1 132 ? 24.024 -17.153 -27.756 1.00 85.69 132 ALA A CA 1
ATOM 1006 C C . ALA A 1 132 ? 23.339 -15.942 -27.092 1.00 85.69 132 ALA A C 1
ATOM 1008 O O . ALA A 1 132 ? 22.617 -16.109 -26.108 1.00 85.69 132 ALA A O 1
ATOM 1009 N N . LEU A 1 133 ? 23.509 -14.740 -27.654 1.00 84.50 133 LEU A N 1
ATOM 1010 C CA . LEU A 1 133 ? 22.848 -13.520 -27.176 1.00 84.50 133 LEU A CA 1
ATOM 1011 C C . LEU A 1 133 ? 21.324 -13.577 -27.343 1.00 84.50 133 LEU A C 1
ATOM 1013 O O . LEU A 1 133 ? 20.598 -13.250 -26.406 1.00 84.50 133 LEU A O 1
ATOM 1017 N N . ASP A 1 134 ? 20.837 -14.045 -28.492 1.00 86.12 134 ASP A N 1
ATOM 1018 C CA . ASP A 1 134 ? 19.401 -14.224 -28.739 1.00 86.12 134 ASP A CA 1
ATOM 1019 C C . ASP A 1 134 ? 18.776 -15.234 -27.758 1.00 86.12 134 ASP A C 1
ATOM 1021 O O . ASP A 1 134 ? 17.712 -15.003 -27.179 1.00 86.12 134 ASP A O 1
ATOM 1025 N N . SER A 1 135 ? 19.491 -16.328 -27.475 1.00 88.88 135 SER A N 1
ATOM 1026 C CA . SER A 1 135 ? 19.077 -17.315 -26.470 1.00 88.88 135 SER A CA 1
ATOM 1027 C C . SER A 1 135 ? 19.001 -16.713 -25.061 1.00 88.88 135 SER A C 1
ATOM 1029 O O . SER A 1 135 ? 18.051 -16.983 -24.323 1.00 88.88 135 SER A O 1
ATOM 1031 N N . ALA A 1 136 ? 19.959 -15.859 -24.689 1.00 84.25 136 ALA A N 1
ATOM 1032 C CA . ALA A 1 136 ? 19.950 -15.161 -23.404 1.00 84.25 136 ALA A CA 1
ATOM 1033 C C . ALA A 1 136 ? 18.780 -14.165 -23.287 1.00 84.25 136 ALA A C 1
ATOM 1035 O O . ALA A 1 136 ? 18.139 -14.094 -22.237 1.00 84.25 136 ALA A O 1
ATOM 1036 N N . ILE A 1 137 ? 18.449 -13.445 -24.365 1.00 86.19 137 ILE A N 1
ATOM 1037 C CA . ILE A 1 137 ? 17.290 -12.538 -24.417 1.00 86.19 137 ILE A CA 1
ATOM 1038 C C . ILE A 1 137 ? 15.986 -13.318 -24.229 1.00 86.19 137 ILE A C 1
ATOM 1040 O O . ILE A 1 137 ? 15.162 -12.934 -23.401 1.00 86.19 137 ILE A O 1
ATOM 1044 N N . LYS A 1 138 ? 15.813 -14.447 -24.925 1.00 87.44 138 LYS A N 1
ATOM 1045 C CA . LYS A 1 138 ? 14.632 -15.318 -24.773 1.00 87.44 138 LYS A CA 1
ATOM 1046 C C . LYS A 1 138 ? 14.484 -15.861 -23.350 1.00 87.44 138 LYS A C 1
ATOM 1048 O O . LYS A 1 138 ? 13.375 -15.902 -22.810 1.00 87.44 138 LYS A O 1
ATOM 1053 N N . ALA A 1 139 ? 15.593 -16.233 -22.710 1.00 87.12 139 ALA A N 1
ATOM 1054 C CA . ALA A 1 139 ? 15.589 -16.637 -21.305 1.00 87.12 139 ALA A CA 1
ATOM 1055 C C . ALA A 1 139 ? 15.156 -15.482 -20.380 1.00 87.12 139 ALA A C 1
ATOM 1057 O O . ALA A 1 139 ? 14.331 -15.684 -19.487 1.00 87.12 139 ALA A O 1
ATOM 1058 N N . ALA A 1 140 ? 15.641 -14.261 -20.625 1.00 80.19 140 ALA A N 1
ATOM 1059 C CA . ALA A 1 140 ? 15.245 -13.073 -19.868 1.00 80.19 140 ALA A CA 1
ATOM 1060 C C . ALA A 1 140 ? 13.759 -12.708 -20.064 1.00 80.19 140 ALA A C 1
ATOM 1062 O O . ALA A 1 140 ? 13.076 -12.395 -19.092 1.00 80.19 140 ALA A O 1
ATOM 1063 N N . GLN A 1 141 ? 13.225 -12.815 -21.286 1.00 85.12 141 GLN A N 1
ATOM 1064 C CA . GLN A 1 141 ? 11.793 -12.629 -21.568 1.00 85.12 141 GLN A CA 1
ATOM 1065 C C . GLN A 1 141 ? 10.934 -13.645 -20.800 1.00 85.12 141 GLN A C 1
ATOM 1067 O O . GLN A 1 141 ? 9.958 -13.276 -20.149 1.00 85.12 141 GLN A O 1
ATOM 1072 N N . THR A 1 142 ? 11.353 -14.913 -20.787 1.00 87.25 142 THR A N 1
ATOM 1073 C CA . THR A 1 142 ? 10.665 -15.985 -20.045 1.00 87.25 142 THR A CA 1
ATOM 1074 C C . THR A 1 142 ? 10.639 -15.711 -18.537 1.00 87.25 142 THR A C 1
ATOM 1076 O O . THR A 1 142 ? 9.623 -15.938 -17.871 1.00 87.25 142 THR A O 1
ATOM 1079 N N . LEU A 1 143 ? 11.740 -15.196 -17.981 1.00 82.12 143 LEU A N 1
ATOM 1080 C CA . LEU A 1 143 ? 11.820 -14.789 -16.577 1.00 82.12 143 LEU A CA 1
ATOM 1081 C C . LEU A 1 143 ? 10.819 -13.664 -16.269 1.00 82.12 143 LEU A C 1
ATOM 1083 O O . LEU A 1 143 ? 10.052 -13.777 -15.312 1.00 82.12 143 LEU A O 1
ATOM 1087 N N . VAL A 1 144 ? 10.797 -12.613 -17.094 1.00 81.12 144 VAL A N 1
ATOM 1088 C CA . VAL A 1 144 ? 9.866 -11.484 -16.956 1.00 81.12 144 VAL A CA 1
ATOM 1089 C C . VAL A 1 144 ? 8.417 -11.969 -16.962 1.00 81.12 144 VAL A C 1
ATOM 1091 O O . VAL A 1 144 ? 7.667 -11.645 -16.041 1.00 81.12 144 VAL A O 1
ATOM 1094 N N . GLU A 1 145 ? 8.027 -12.792 -17.938 1.00 83.38 145 GLU A N 1
ATOM 1095 C CA . GLU A 1 145 ? 6.670 -13.346 -18.020 1.00 83.38 145 GLU A CA 1
ATOM 1096 C C . GLU A 1 145 ? 6.303 -14.178 -16.783 1.00 83.38 145 GLU A C 1
ATOM 1098 O O . GLU A 1 145 ? 5.178 -14.110 -16.281 1.00 83.38 145 GLU A O 1
ATOM 1103 N N . THR A 1 146 ? 7.249 -14.965 -16.267 1.00 82.06 146 THR A N 1
ATOM 1104 C CA . THR A 1 146 ? 7.038 -15.812 -15.084 1.00 82.06 146 THR A CA 1
ATOM 1105 C C . THR A 1 146 ? 6.785 -14.971 -13.833 1.00 82.06 146 THR A C 1
ATOM 1107 O O . THR A 1 146 ? 5.866 -15.262 -13.060 1.00 82.06 146 THR A O 1
ATOM 1110 N N . VAL A 1 147 ? 7.548 -13.889 -13.656 1.00 77.00 147 VAL A N 1
ATOM 1111 C CA . VAL A 1 147 ? 7.346 -12.918 -12.568 1.00 77.00 147 VAL A CA 1
ATOM 1112 C C . VAL A 1 147 ? 5.987 -12.226 -12.709 1.00 77.00 147 VAL A C 1
ATOM 1114 O O . VAL A 1 147 ? 5.251 -12.112 -11.730 1.00 77.00 147 VAL A O 1
ATOM 1117 N N . GLN A 1 148 ? 5.607 -11.856 -13.935 1.00 74.31 148 GLN A N 1
ATOM 1118 C CA . GLN A 1 148 ? 4.316 -11.237 -14.254 1.00 74.31 148 GLN A CA 1
ATOM 1119 C C . GLN A 1 148 ? 3.132 -12.134 -13.869 1.00 74.31 148 GLN A C 1
ATOM 1121 O O . GLN A 1 148 ? 2.218 -11.699 -13.165 1.00 74.31 148 GLN A O 1
ATOM 1126 N N . ARG A 1 149 ? 3.165 -13.410 -14.277 1.00 76.75 149 ARG A N 1
ATOM 1127 C CA . ARG A 1 149 ? 2.114 -14.391 -13.954 1.00 76.75 149 ARG A CA 1
ATOM 1128 C C . ARG A 1 149 ? 2.019 -14.635 -12.449 1.00 76.75 149 ARG A C 1
ATOM 1130 O O . ARG A 1 149 ? 0.921 -14.671 -11.898 1.00 76.75 149 ARG A O 1
ATOM 1137 N N . THR A 1 150 ? 3.156 -14.751 -11.768 1.00 69.94 150 THR A N 1
ATOM 1138 C CA . THR A 1 150 ? 3.194 -15.002 -10.318 1.00 69.94 150 THR A CA 1
ATOM 1139 C C . THR A 1 150 ? 2.658 -13.805 -9.524 1.00 69.94 150 THR A C 1
ATOM 1141 O O . THR A 1 150 ? 1.896 -13.992 -8.577 1.00 69.94 150 THR A O 1
ATOM 1144 N N . GLY A 1 151 ? 2.969 -12.576 -9.952 1.00 65.12 151 GLY A N 1
ATOM 1145 C CA . GLY A 1 151 ? 2.437 -11.347 -9.351 1.00 65.12 151 GLY A CA 1
ATOM 1146 C C . GLY A 1 151 ? 0.930 -11.137 -9.564 1.00 65.12 151 GLY A C 1
ATOM 1147 O O . GLY A 1 151 ? 0.273 -10.503 -8.742 1.00 65.12 151 GLY A O 1
ATOM 1148 N N . GLN A 1 152 ? 0.346 -11.685 -10.634 1.00 60.72 152 GLN A N 1
ATOM 1149 C CA . GLN A 1 152 ? -1.107 -11.640 -10.871 1.00 60.72 152 GLN A CA 1
ATOM 1150 C C . GLN A 1 152 ? -1.881 -12.703 -10.072 1.00 60.72 152 GLN A C 1
ATOM 1152 O O . GLN A 1 152 ? -3.032 -12.493 -9.678 1.00 60.72 152 GLN A O 1
ATOM 1157 N N . LEU A 1 153 ? -1.258 -13.848 -9.791 1.00 55.53 153 LEU A N 1
ATOM 1158 C CA . LEU A 1 153 ? -1.872 -14.905 -8.984 1.00 55.53 153 LEU A CA 1
ATOM 1159 C C . LEU A 1 153 ? -2.008 -14.501 -7.508 1.00 55.53 153 LEU A C 1
ATOM 1161 O O . LEU A 1 153 ? -2.984 -14.884 -6.866 1.00 55.53 153 LEU A O 1
ATOM 1165 N N . SER A 1 154 ? -1.108 -13.671 -6.974 1.00 50.25 154 SER A N 1
ATOM 1166 C CA . SER A 1 154 ? -1.180 -13.164 -5.594 1.00 50.25 154 SER A CA 1
ATOM 1167 C C . SER A 1 154 ? -2.277 -12.111 -5.372 1.00 50.25 154 SER A C 1
ATOM 1169 O O . SER A 1 154 ? -2.823 -12.031 -4.270 1.00 50.25 154 SER A O 1
ATOM 1171 N N . SER A 1 155 ? -2.695 -11.363 -6.401 1.00 47.16 155 SER A N 1
ATOM 1172 C CA . SER A 1 155 ? -3.888 -10.500 -6.328 1.00 47.16 155 SER A CA 1
ATOM 1173 C C . SER A 1 155 ? -5.201 -11.281 -6.509 1.00 47.16 155 SER A C 1
ATOM 1175 O O . SER A 1 155 ? -6.234 -10.890 -5.962 1.00 47.16 155 SER A O 1
ATOM 1177 N N . THR A 1 156 ? -5.155 -12.429 -7.196 1.00 43.12 156 THR A N 1
ATOM 1178 C CA . THR A 1 156 ? -6.322 -13.289 -7.480 1.00 43.12 156 THR A CA 1
ATOM 1179 C C . THR A 1 156 ? -6.563 -14.364 -6.403 1.00 43.12 156 THR A C 1
ATOM 1181 O O . THR A 1 156 ? -7.705 -14.756 -6.157 1.00 43.12 156 THR A O 1
ATOM 1184 N N . GLY A 1 157 ? -5.523 -14.791 -5.678 1.00 41.25 157 GLY A N 1
ATOM 1185 C CA . GLY A 1 157 ? -5.581 -15.834 -4.641 1.00 41.25 157 GLY A CA 1
ATOM 1186 C C . GLY A 1 157 ? -6.390 -15.477 -3.386 1.00 41.25 157 GLY A C 1
ATOM 1187 O O . GLY A 1 157 ? -6.703 -16.349 -2.579 1.00 41.25 157 GLY A O 1
ATOM 1188 N N . ARG A 1 158 ? -6.811 -14.216 -3.230 1.00 48.16 158 ARG A N 1
ATOM 1189 C CA . ARG A 1 158 ? -7.614 -13.753 -2.086 1.00 48.16 158 ARG A CA 1
ATOM 1190 C C . ARG A 1 158 ? -9.103 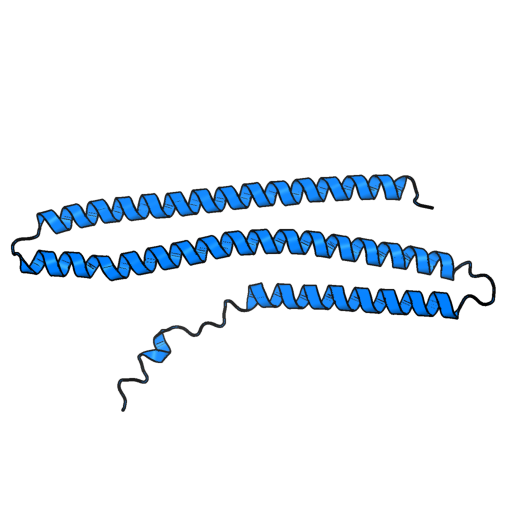-14.137 -2.150 1.00 48.16 158 ARG A C 1
ATOM 1192 O O . ARG A 1 158 ? -9.839 -13.834 -1.218 1.00 48.16 158 ARG A O 1
ATOM 1199 N N . ARG A 1 159 ? -9.556 -14.814 -3.218 1.00 43.81 159 ARG A N 1
ATOM 1200 C CA . ARG A 1 159 ? -10.926 -15.365 -3.352 1.00 43.81 159 ARG A CA 1
ATOM 1201 C C . ARG A 1 159 ? -11.063 -16.842 -2.947 1.00 43.81 159 ARG A C 1
ATOM 1203 O O . ARG A 1 159 ? -12.120 -17.421 -3.173 1.00 43.81 159 ARG A O 1
ATOM 1210 N N . LEU A 1 160 ? -10.030 -17.459 -2.365 1.00 40.06 160 LEU A N 1
ATOM 1211 C CA . LEU A 1 160 ? -10.048 -18.883 -1.987 1.00 40.06 160 LEU A CA 1
ATOM 1212 C C . LEU A 1 160 ? -9.957 -19.149 -0.476 1.00 40.06 160 LEU A C 1
ATOM 1214 O O . LEU A 1 160 ? -9.658 -20.270 -0.075 1.00 40.06 160 LEU A O 1
ATOM 1218 N N . THR A 1 161 ? -10.272 -18.180 0.389 1.00 42.25 161 THR A N 1
ATOM 1219 C CA . THR A 1 161 ? -10.687 -18.531 1.757 1.00 42.25 161 THR A CA 1
ATOM 1220 C C . THR A 1 161 ? -12.133 -19.025 1.694 1.00 42.25 161 THR A C 1
ATOM 1222 O O . THR A 1 161 ? -13.011 -18.213 1.383 1.00 42.25 161 THR A O 1
ATOM 1225 N N . PRO A 1 162 ? -12.421 -20.318 1.939 1.00 41.75 162 PRO A N 1
ATOM 1226 C CA . PRO A 1 162 ? -13.803 -20.767 2.027 1.00 41.75 162 PRO A CA 1
ATOM 1227 C C . PRO A 1 162 ? -14.513 -19.984 3.144 1.00 41.75 162 PRO A C 1
ATOM 1229 O O . PRO A 1 162 ? -13.879 -19.669 4.156 1.00 41.75 162 PRO A O 1
ATOM 1232 N N . PRO A 1 163 ? -15.804 -19.643 2.983 1.00 44.56 163 PRO A N 1
ATOM 1233 C CA . PRO A 1 163 ? -16.563 -19.011 4.051 1.00 44.56 163 PRO A CA 1
ATOM 1234 C C . PRO A 1 163 ? -16.528 -19.901 5.299 1.00 44.56 163 PRO A C 1
ATOM 1236 O O . PRO A 1 163 ? -16.719 -21.119 5.221 1.00 44.56 163 PRO A O 1
ATOM 1239 N N . LEU A 1 164 ? -16.275 -19.272 6.448 1.00 49.19 164 LEU A N 1
ATOM 1240 C CA . LEU A 1 164 ? -16.199 -19.892 7.778 1.00 49.19 164 LEU A CA 1
ATOM 1241 C C . LEU A 1 164 ? -17.486 -20.645 8.182 1.00 49.19 164 LEU A C 1
ATOM 1243 O O . LEU A 1 164 ? -17.462 -21.425 9.131 1.00 49.19 164 LEU A O 1
ATOM 1247 N N . ASP A 1 165 ? -18.565 -20.508 7.411 1.00 48.34 165 ASP A N 1
ATOM 1248 C CA . ASP A 1 165 ? -19.847 -21.197 7.600 1.00 48.34 165 ASP A CA 1
ATOM 1249 C C . ASP A 1 165 ? -19.781 -22.722 7.407 1.00 48.34 165 ASP A C 1
ATOM 1251 O O . ASP A 1 165 ? -20.682 -23.443 7.834 1.00 48.34 165 ASP A O 1
ATOM 1255 N N . ARG A 1 166 ? -18.722 -23.261 6.783 1.00 50.19 166 ARG A N 1
ATOM 1256 C CA . ARG A 1 166 ? -18.598 -24.718 6.569 1.00 50.19 166 ARG A CA 1
ATOM 1257 C C . ARG A 1 166 ? -17.908 -25.484 7.699 1.00 50.19 166 ARG A C 1
ATOM 1259 O O . ARG A 1 166 ? -17.970 -26.710 7.699 1.00 50.19 166 ARG A O 1
ATOM 1266 N N . LEU A 1 167 ? -17.289 -24.807 8.669 1.00 46.97 167 LEU A N 1
ATOM 1267 C CA . LEU A 1 167 ? -16.613 -25.475 9.795 1.00 46.97 167 LEU A CA 1
ATOM 1268 C C . LEU A 1 167 ? -17.522 -25.685 11.016 1.00 46.97 167 LEU A C 1
ATOM 1270 O O . LEU A 1 167 ? -17.241 -26.556 11.837 1.00 46.97 167 LEU A O 1
ATOM 1274 N N . THR A 1 168 ? -18.640 -24.965 11.113 1.00 48.69 168 THR A N 1
ATOM 1275 C CA . THR A 1 168 ? -19.629 -25.138 12.191 1.00 48.69 168 THR A CA 1
ATOM 1276 C C . THR A 1 168 ? -20.667 -26.221 11.883 1.00 48.69 168 THR A C 1
ATOM 1278 O O . THR A 1 168 ? -21.148 -26.872 12.806 1.00 48.69 168 THR A O 1
ATOM 1281 N N . ALA A 1 169 ? -20.943 -26.520 10.608 1.00 48.28 169 ALA A N 1
ATOM 1282 C CA . ALA A 1 169 ? -21.907 -27.560 10.224 1.00 48.28 169 ALA A CA 1
ATOM 1283 C C . ALA A 1 169 ? -21.409 -29.007 10.450 1.00 48.28 169 ALA A C 1
ATOM 1285 O O . ALA A 1 169 ? -22.216 -29.922 10.579 1.00 48.28 169 ALA A O 1
ATOM 1286 N N . SER A 1 170 ? -20.091 -29.234 10.542 1.00 49.59 170 SER A N 1
ATOM 1287 C CA . SER A 1 170 ? -19.522 -30.583 10.720 1.00 49.59 170 SER A CA 1
ATOM 1288 C C . SER A 1 170 ? -19.458 -31.055 12.181 1.00 49.59 170 SER A C 1
ATOM 1290 O O . SER A 1 170 ? -19.126 -32.213 12.418 1.00 49.59 170 SER A O 1
ATOM 1292 N N . ARG A 1 171 ? -19.751 -30.193 13.168 1.00 48.47 171 ARG A N 1
ATOM 1293 C CA . ARG A 1 171 ? -19.672 -30.531 14.607 1.00 48.47 171 ARG A CA 1
ATOM 1294 C C . ARG A 1 171 ? -21.018 -30.840 15.274 1.00 48.47 171 ARG A C 1
ATOM 1296 O O . ARG A 1 171 ? -21.036 -31.089 16.471 1.00 48.47 171 ARG A O 1
ATOM 1303 N N . CYS A 1 172 ? -22.117 -30.881 14.519 1.00 46.41 172 CYS A N 1
ATOM 1304 C CA . CYS A 1 172 ? -23.441 -31.253 15.041 1.00 46.41 172 CYS A CA 1
ATOM 1305 C C . CYS A 1 172 ? -23.952 -32.621 14.546 1.00 46.41 172 CYS A C 1
ATOM 1307 O O . CYS A 1 172 ? -25.123 -32.926 14.742 1.00 46.41 172 CYS A O 1
ATOM 1309 N N . ALA A 1 173 ? -23.106 -33.439 13.910 1.00 48.66 173 ALA A N 1
ATOM 1310 C CA . ALA A 1 173 ? -23.502 -34.737 13.348 1.00 48.66 173 ALA A CA 1
ATOM 1311 C C . ALA A 1 173 ?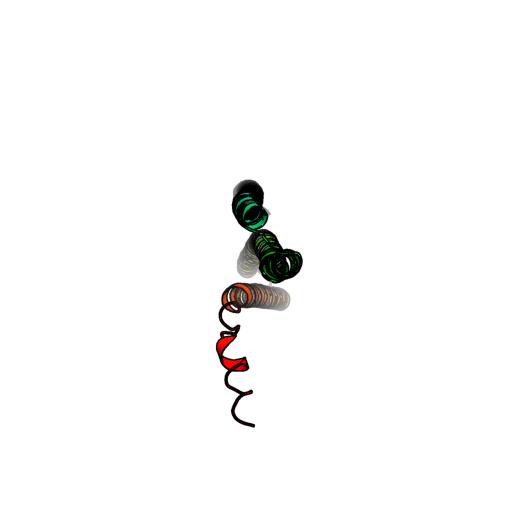 -22.591 -35.913 13.762 1.00 48.66 173 ALA A C 1
ATOM 1313 O O . ALA A 1 173 ? -22.531 -36.912 13.048 1.00 48.66 173 ALA A O 1
ATOM 1314 N N . GLY A 1 174 ? -21.878 -35.802 14.888 1.00 40.56 174 GLY A N 1
ATOM 1315 C CA . GLY A 1 174 ? -21.043 -36.872 15.447 1.00 40.56 174 GLY A CA 1
ATOM 1316 C C . GLY A 1 174 ? -21.332 -37.086 16.918 1.00 40.56 174 GLY A C 1
ATOM 1317 O O . GLY A 1 174 ? -21.352 -36.062 17.636 1.00 40.56 174 GLY A O 1
#

Organism: NCBI:txid169430

Foldseek 3Di:
DQDPVNVVVVVVLVVVLVVLLVVLVVVLVVLLVVLVVVLVVVVVVVVVVLVVQVVVDDDPVSVVVSVVVVPVVVVVSVVVSVVSNVVSVVSSVLSVVVSVLVVLVVVLVVLVVVLVVCVVVDDPPCVVVSVVSVVVSVVSVVVSVVVVVVSVVVVVVVVPPPPPVVVVVVPPPD

InterPro domains:
  IPR010127 Phasin, subfamily 1 [TIGR01841] (26-112)
  IPR018968 Phasin [PF09361] (5-103)

pLDDT: mean 81.45, std 15.21, range [40.06, 97.81]

Secondary structure (DSSP, 8-state):
---HHHHHHHHHHHHHHHHHHHHHHHHHHHHHHHHHHHHHHHHHHHHHHHHHHHHT--SHHHHHHHHHHHHHHHHHHHHHHHHHHHHHHHHHHHHHHHHHHHHHHHHHHHHHHHHHHHHTTPPTT-HHHHHHHHHHHHHHHHHHHHHHHHHHHHHHGGG-S--THHHHGGGS--

Radius of gyration: 28.53 Å; chains: 1; bounding box: 60×49×81 Å